Protein AF-A0A192B5H5-F1 (afdb_monomer_lite)

Radius of gyration: 18.41 Å; chains: 1; bounding box: 46×17×52 Å

Secondary structure (DSSP, 8-state):
--HHHHHHHHHHHHHH--TTHHHHHHHHHHHHHHHHIIIIIIIIT-PPPPGGGS---HHHHHHHHHSPPPTT-SHHHHHHHHHHHHHTHHHHHHHHHGGGG-EEE-TTSSEEETT-

Foldseek 3Di:
DVVQLLVQQVCCCPPVVANCRSVVVVVVVQVCQVPCCVVCVCVPVVDDDAPLSGFDQNVLSVVSSVDDDDPPDPPVSCVVSVPVSVVVRCVRSCVRCVQQQDWDDDPPDDIDGVVD

Sequence (116 aa):
LITCPAAAQLVGWEQVGIALGATFWDLKLKRESTRNPLFNIEKWASFIITPTTDRMIIPIRFDQAKRPSSPGSNIIPVIIHGRPGSLLFYPSNGTWLAPFHLAVKHPTGPLMSIAD

Structure (mmCIF, N/CA/C/O backbone):
data_AF-A0A192B5H5-F1
#
_entry.id   AF-A0A192B5H5-F1
#
loop_
_atom_site.group_PDB
_atom_site.id
_atom_site.type_symbol
_atom_site.label_atom_id
_atom_site.label_alt_id
_atom_site.label_comp_id
_atom_site.label_asym_id
_atom_site.label_entity_id
_atom_site.label_seq_id
_atom_site.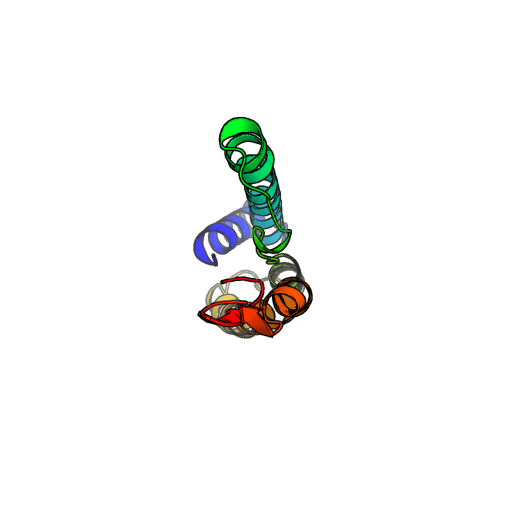pdbx_PDB_ins_code
_atom_site.Cartn_x
_atom_site.Cartn_y
_atom_site.Cartn_z
_atom_site.occupancy
_atom_site.B_iso_or_equiv
_atom_site.auth_seq_id
_atom_site.auth_comp_id
_atom_site.auth_asym_id
_atom_site.auth_atom_id
_atom_site.pdbx_PDB_model_num
ATOM 1 N N . LEU A 1 1 ? -4.327 -8.418 4.269 1.00 62.44 1 LEU A N 1
ATOM 2 C CA . LEU A 1 1 ? -4.491 -6.944 4.349 1.00 62.44 1 LEU A CA 1
ATOM 3 C C . LEU A 1 1 ? -5.732 -6.492 5.122 1.00 62.44 1 LEU A C 1
ATOM 5 O O . LEU A 1 1 ? -5.695 -5.378 5.606 1.00 62.44 1 LEU A O 1
ATOM 9 N N . ILE A 1 2 ? -6.816 -7.274 5.250 1.00 71.31 2 ILE A N 1
ATOM 10 C CA . ILE A 1 2 ? -8.020 -6.830 5.993 1.00 71.31 2 ILE A CA 1
ATOM 11 C C . ILE A 1 2 ? -8.044 -7.258 7.472 1.00 71.31 2 ILE A C 1
ATOM 13 O O . ILE A 1 2 ? -8.693 -6.613 8.283 1.00 71.31 2 ILE A O 1
ATOM 17 N N . THR A 1 3 ? -7.300 -8.304 7.835 1.00 77.50 3 THR A N 1
ATOM 18 C CA . THR A 1 3 ? -7.325 -8.936 9.164 1.00 77.50 3 THR A CA 1
ATOM 19 C C . THR A 1 3 ? -6.843 -8.017 10.288 1.00 77.50 3 THR A C 1
ATOM 21 O O . THR A 1 3 ? -7.598 -7.734 11.213 1.00 77.50 3 THR A O 1
ATOM 24 N N . CYS A 1 4 ? -5.612 -7.506 10.204 1.00 79.31 4 CYS A N 1
ATOM 25 C CA . CYS A 1 4 ? -5.057 -6.636 11.247 1.00 79.31 4 CYS A CA 1
ATOM 26 C C . CYS A 1 4 ? -5.766 -5.268 11.352 1.00 79.31 4 CYS A C 1
ATOM 28 O O . CYS A 1 4 ? -6.049 -4.857 12.475 1.00 79.31 4 CYS A O 1
ATOM 30 N N . PRO A 1 5 ? -6.137 -4.586 10.244 1.00 77.69 5 PRO A N 1
ATOM 31 C CA . PRO A 1 5 ? -6.953 -3.373 10.325 1.00 77.69 5 PRO A CA 1
ATOM 32 C C . PRO A 1 5 ? -8.326 -3.599 10.959 1.00 77.69 5 PRO A C 1
ATOM 34 O O . PRO A 1 5 ? -8.780 -2.749 11.715 1.00 77.69 5 PRO A O 1
ATOM 37 N N . ALA A 1 6 ? -8.981 -4.736 10.694 1.00 76.31 6 ALA A N 1
ATOM 38 C CA . ALA A 1 6 ? -10.267 -5.057 11.311 1.00 76.31 6 ALA A CA 1
ATOM 39 C C . ALA A 1 6 ? -10.140 -5.252 12.831 1.00 76.31 6 ALA A C 1
ATOM 41 O O . ALA A 1 6 ? -10.961 -4.732 13.582 1.00 76.31 6 ALA A O 1
ATOM 42 N N . ALA A 1 7 ? -9.082 -5.925 13.293 1.00 81.06 7 ALA A N 1
ATOM 43 C CA . ALA A 1 7 ? -8.802 -6.065 14.723 1.00 81.06 7 ALA A CA 1
ATOM 44 C C . ALA A 1 7 ? -8.487 -4.710 15.384 1.00 81.06 7 ALA A C 1
ATOM 46 O O . ALA A 1 7 ? -9.009 -4.403 16.453 1.00 81.06 7 ALA A O 1
ATOM 47 N N . ALA A 1 8 ? -7.686 -3.866 14.726 1.00 81.69 8 ALA A N 1
ATOM 48 C CA . ALA A 1 8 ? -7.386 -2.520 15.210 1.00 81.69 8 ALA A CA 1
ATOM 49 C C . ALA A 1 8 ? -8.637 -1.626 15.255 1.00 81.69 8 ALA A C 1
ATOM 51 O O . ALA A 1 8 ? -8.778 -0.814 16.166 1.00 81.69 8 ALA A O 1
ATOM 52 N N . GLN A 1 9 ? -9.557 -1.789 14.299 1.00 77.25 9 GLN A N 1
ATOM 53 C CA . GLN A 1 9 ? -10.842 -1.093 14.294 1.00 77.25 9 GLN A CA 1
ATOM 54 C C . GLN A 1 9 ? -11.736 -1.542 15.448 1.00 77.25 9 GLN A C 1
ATOM 56 O O . GLN A 1 9 ? -12.339 -0.690 16.090 1.00 77.25 9 GLN A O 1
ATOM 61 N N . LEU A 1 10 ? -11.795 -2.846 15.730 1.00 78.31 10 LEU A N 1
ATOM 62 C CA . LEU A 1 10 ? -12.566 -3.386 16.850 1.00 78.31 10 LEU A CA 1
ATOM 63 C C . LEU A 1 10 ? -12.074 -2.800 18.180 1.00 78.31 10 LEU A C 1
ATOM 65 O O . LEU A 1 10 ? -12.859 -2.241 18.935 1.00 78.31 10 LEU A O 1
ATOM 69 N N . VAL A 1 11 ? -10.759 -2.833 18.412 1.00 82.12 11 VAL A N 1
ATOM 70 C CA . VAL A 1 11 ? -10.136 -2.264 19.617 1.00 82.12 11 VAL A CA 1
ATOM 71 C C . VAL A 1 11 ? -10.348 -0.750 19.698 1.00 82.12 11 VAL A C 1
ATOM 73 O O . VAL A 1 11 ? -10.755 -0.237 20.738 1.00 82.12 11 VAL A O 1
ATOM 76 N N . GLY A 1 12 ? -10.108 -0.023 18.603 1.00 80.38 12 GLY A N 1
ATOM 77 C CA . GLY A 1 12 ? -10.281 1.431 18.562 1.00 80.38 12 GLY A CA 1
ATOM 78 C C . GLY A 1 12 ? -11.723 1.866 18.823 1.00 80.38 12 GLY A C 1
ATOM 79 O O . GLY A 1 12 ? -11.948 2.875 19.490 1.00 80.38 12 GLY A O 1
ATOM 80 N N . TRP A 1 13 ? -12.693 1.084 18.353 1.00 78.94 13 TRP A N 1
ATOM 81 C CA . TRP A 1 13 ? -14.111 1.353 18.545 1.00 78.94 13 TRP A CA 1
ATOM 82 C C . TRP A 1 13 ? -14.593 0.981 19.950 1.00 78.94 13 TRP A C 1
ATOM 84 O O . TRP A 1 13 ? -15.180 1.821 20.624 1.00 78.94 13 TRP A O 1
ATOM 94 N N . GLU A 1 14 ? -14.319 -0.239 20.415 1.00 77.38 14 GLU A N 1
ATOM 95 C CA . GLU A 1 14 ? -14.859 -0.750 21.682 1.00 77.38 14 GLU A CA 1
ATOM 96 C C . GLU A 1 14 ? -14.153 -0.178 22.915 1.00 77.38 14 GLU A C 1
ATOM 98 O O . GLU A 1 14 ? -14.796 0.024 23.942 1.00 77.38 14 GLU A O 1
ATOM 103 N N . GLN A 1 15 ? -12.848 0.102 22.834 1.00 81.38 15 GLN A N 1
ATOM 104 C CA . GLN A 1 15 ? -12.072 0.561 23.994 1.00 81.38 15 GLN A CA 1
ATOM 105 C C . GLN A 1 15 ? -11.888 2.079 24.039 1.00 81.38 15 GLN A C 1
ATOM 107 O O . GLN A 1 15 ? -11.762 2.645 25.121 1.00 81.38 15 GLN A O 1
ATOM 112 N N . VAL A 1 16 ? -11.840 2.741 22.877 1.00 80.50 16 VAL A N 1
ATOM 113 C CA . VAL A 1 16 ? -11.478 4.169 22.773 1.00 80.50 16 VAL A CA 1
ATOM 114 C C . VAL A 1 16 ? -12.592 5.007 22.127 1.00 80.50 16 VAL A C 1
ATOM 116 O O . VAL A 1 16 ? -12.549 6.232 22.186 1.00 80.50 16 VAL A O 1
ATOM 119 N N . GLY A 1 17 ? -13.617 4.382 21.535 1.00 77.31 17 GLY A N 1
ATOM 120 C CA . GLY A 1 17 ? -14.724 5.089 20.880 1.00 77.31 17 GLY A CA 1
ATOM 121 C C . GLY A 1 17 ? -14.339 5.799 19.575 1.00 77.31 17 GLY A C 1
ATOM 122 O O . GLY A 1 17 ? -15.043 6.708 19.141 1.00 77.31 17 GLY A O 1
ATOM 123 N N . ILE A 1 18 ? -13.223 5.420 18.939 1.00 79.12 18 ILE A N 1
ATOM 124 C CA . ILE A 1 18 ? -12.682 6.088 17.745 1.00 79.12 18 ILE A CA 1
ATOM 125 C C . ILE A 1 18 ? -12.760 5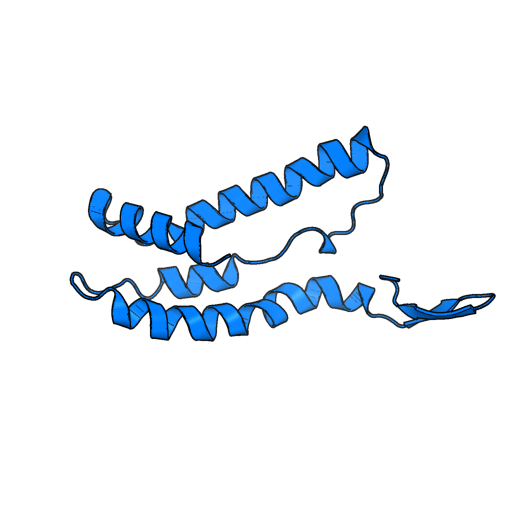.161 16.525 1.00 79.12 18 ILE A C 1
ATOM 127 O O . ILE A 1 18 ? -12.148 4.096 16.481 1.00 79.12 18 ILE A O 1
ATOM 131 N N . ALA A 1 19 ? -13.423 5.620 15.459 1.00 73.81 19 ALA A N 1
ATOM 132 C CA . ALA A 1 19 ? -13.596 4.874 14.204 1.00 73.81 19 ALA A CA 1
ATOM 133 C C . ALA A 1 19 ? -12.376 4.902 13.248 1.00 73.81 19 ALA A C 1
ATOM 135 O O . ALA A 1 19 ? -12.534 4.685 12.047 1.00 73.81 19 ALA A O 1
ATOM 136 N N . LEU A 1 20 ? -11.165 5.167 13.751 1.00 78.94 20 LEU A N 1
ATOM 137 C CA . LEU A 1 20 ? -9.934 5.341 12.956 1.00 78.94 20 LEU A CA 1
ATOM 138 C C . LEU A 1 20 ? -8.897 4.224 13.161 1.00 78.94 20 LEU A C 1
ATOM 140 O O . LEU A 1 20 ? -7.789 4.320 12.630 1.00 78.94 20 LEU A O 1
ATOM 144 N N . GLY A 1 21 ? -9.224 3.167 13.910 1.00 80.06 21 GLY A N 1
ATOM 145 C CA . GLY A 1 21 ? -8.289 2.081 14.229 1.00 80.06 21 GLY A CA 1
ATOM 146 C C . GLY A 1 21 ? -7.680 1.413 12.989 1.00 80.06 21 GLY A C 1
ATOM 147 O O . GLY A 1 21 ? -6.465 1.218 12.920 1.00 80.06 21 GLY A O 1
ATOM 148 N N . ALA A 1 22 ? -8.491 1.157 11.960 1.00 77.75 22 ALA A N 1
ATOM 149 C CA . ALA A 1 22 ? -8.020 0.619 10.683 1.00 77.75 22 ALA A CA 1
ATOM 150 C C . ALA A 1 22 ? -7.074 1.585 9.943 1.00 77.75 22 ALA A C 1
ATOM 152 O O . ALA A 1 22 ? -6.077 1.156 9.360 1.00 77.75 22 ALA A O 1
ATOM 153 N N . THR A 1 23 ? -7.355 2.891 9.991 1.00 80.19 23 THR A N 1
ATOM 154 C CA . THR A 1 23 ? -6.534 3.932 9.353 1.00 80.19 23 THR A CA 1
ATOM 155 C C . THR A 1 23 ? -5.170 4.055 10.029 1.00 80.19 23 THR A C 1
ATOM 157 O O . THR A 1 23 ? -4.151 4.131 9.345 1.00 80.19 23 THR A O 1
ATOM 160 N N . PHE A 1 24 ? -5.120 4.014 11.364 1.00 83.38 24 PHE A N 1
ATOM 161 C CA . PHE A 1 24 ? -3.857 4.038 12.106 1.00 83.38 24 PHE A CA 1
ATOM 162 C C . PHE A 1 24 ? -2.978 2.826 11.800 1.00 83.38 24 PHE A C 1
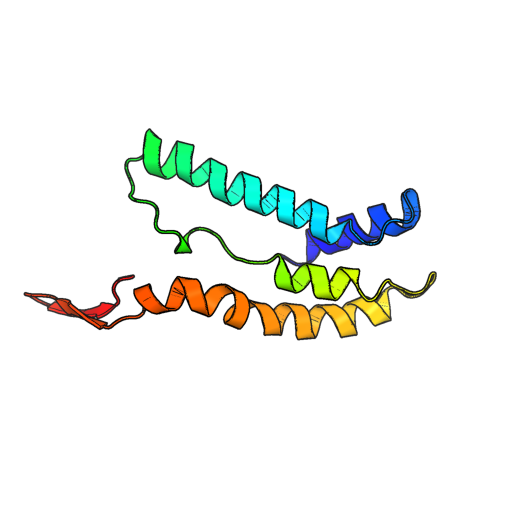ATOM 164 O O . PHE A 1 24 ? -1.765 2.978 11.622 1.00 83.38 24 PHE A O 1
ATOM 171 N N . TRP A 1 25 ? -3.575 1.634 11.698 1.00 86.06 25 TRP A N 1
ATOM 172 C CA . TRP A 1 25 ? -2.830 0.429 11.342 1.00 86.06 25 TRP A CA 1
ATOM 173 C C . TRP A 1 25 ? -2.180 0.546 9.961 1.00 86.06 25 TRP A C 1
ATOM 175 O O . TRP A 1 25 ? -0.991 0.264 9.807 1.00 86.06 25 TRP A O 1
ATOM 185 N N . ASP A 1 26 ? -2.927 1.016 8.965 1.00 81.50 26 ASP A N 1
ATOM 186 C CA . ASP A 1 26 ? -2.411 1.123 7.601 1.00 81.50 26 ASP A CA 1
ATOM 187 C C . ASP A 1 26 ? -1.412 2.272 7.425 1.00 81.50 26 ASP A C 1
ATOM 189 O O . ASP A 1 26 ? -0.475 2.134 6.643 1.00 81.50 26 ASP A O 1
ATOM 193 N N . LEU A 1 27 ? -1.525 3.366 8.186 1.00 85.38 27 LEU A N 1
ATOM 194 C CA . LEU A 1 27 ? -0.484 4.402 8.235 1.00 85.38 27 LEU A CA 1
ATOM 195 C C . LEU A 1 27 ? 0.825 3.858 8.815 1.00 85.38 27 LEU A C 1
ATOM 197 O O . LEU A 1 27 ? 1.903 4.131 8.282 1.00 85.38 27 LEU A O 1
ATOM 201 N N . LYS A 1 28 ? 0.740 3.051 9.880 1.00 87.25 28 LYS A N 1
ATOM 202 C CA . LYS A 1 28 ? 1.906 2.360 10.441 1.00 87.25 28 LYS A CA 1
ATOM 203 C C . LYS A 1 28 ? 2.514 1.404 9.415 1.00 87.25 28 LYS A C 1
ATOM 205 O O . LYS A 1 28 ? 3.727 1.419 9.222 1.00 87.25 28 LYS A O 1
ATOM 210 N N . LEU A 1 29 ? 1.681 0.620 8.730 1.00 85.69 29 LEU A N 1
ATOM 211 C CA . LEU A 1 29 ? 2.133 -0.298 7.688 1.00 85.69 29 LEU A CA 1
ATOM 212 C C . LEU A 1 29 ? 2.805 0.450 6.531 1.00 85.69 29 LEU A C 1
ATOM 214 O O . LEU A 1 29 ? 3.892 0.058 6.124 1.00 85.69 29 LEU A O 1
ATOM 218 N N . LYS A 1 30 ? 2.206 1.545 6.048 1.00 83.94 30 LYS A N 1
ATOM 219 C CA . LYS A 1 30 ? 2.766 2.392 4.986 1.00 83.94 30 LYS A CA 1
ATOM 220 C C . LYS A 1 30 ? 4.143 2.913 5.377 1.00 83.94 30 LYS A C 1
ATOM 222 O O . LYS A 1 30 ? 5.094 2.759 4.625 1.00 83.94 30 LYS A O 1
ATOM 227 N N . ARG A 1 31 ? 4.275 3.455 6.591 1.00 85.12 31 ARG A N 1
ATOM 228 C CA . ARG A 1 31 ? 5.547 3.976 7.106 1.00 85.12 31 ARG A CA 1
ATOM 229 C C . ARG A 1 31 ? 6.659 2.928 7.071 1.00 85.12 31 ARG A C 1
ATOM 231 O O . ARG A 1 31 ? 7.762 3.236 6.629 1.00 85.12 31 ARG A O 1
ATOM 238 N N . GLU A 1 32 ? 6.384 1.709 7.529 1.00 85.00 32 GLU A N 1
ATOM 239 C CA . GLU A 1 32 ? 7.384 0.634 7.511 1.00 85.00 32 GLU A CA 1
ATOM 240 C C . GLU A 1 32 ? 7.615 0.079 6.098 1.00 85.00 32 GLU A C 1
ATOM 242 O O . GLU A 1 32 ? 8.751 -0.227 5.740 1.00 85.00 32 GLU A O 1
ATOM 247 N N . SER A 1 33 ? 6.570 0.029 5.267 1.00 80.94 33 SER A N 1
ATOM 248 C CA . SER A 1 33 ? 6.658 -0.369 3.860 1.00 80.94 33 SER A CA 1
ATOM 249 C C . SER A 1 33 ? 7.469 0.613 3.018 1.00 80.94 33 SER A C 1
ATOM 251 O O . SER A 1 33 ? 8.044 0.197 2.023 1.00 80.94 33 SER A O 1
ATOM 253 N N . THR A 1 34 ? 7.548 1.889 3.398 1.00 79.75 34 THR A N 1
ATOM 254 C CA . THR A 1 34 ? 8.454 2.849 2.761 1.00 79.75 34 THR A CA 1
ATOM 255 C C . THR A 1 34 ? 9.852 2.772 3.382 1.00 79.75 34 THR A C 1
ATOM 257 O O . THR A 1 34 ? 10.852 2.761 2.672 1.00 79.75 34 THR A O 1
ATOM 260 N N . ARG A 1 35 ? 9.957 2.681 4.716 1.00 83.75 35 ARG A N 1
ATOM 261 C CA . ARG A 1 35 ? 11.250 2.690 5.415 1.00 83.75 35 ARG A CA 1
ATOM 262 C C . ARG A 1 35 ? 12.111 1.471 5.085 1.00 83.75 35 ARG A C 1
ATOM 264 O O . ARG A 1 35 ? 13.288 1.636 4.781 1.00 83.75 35 ARG A O 1
ATOM 271 N N . ASN A 1 36 ? 11.562 0.262 5.197 1.00 84.44 36 ASN A N 1
ATOM 272 C CA . ASN A 1 36 ? 12.355 -0.959 5.067 1.00 84.44 36 ASN A CA 1
ATOM 273 C C . ASN A 1 36 ? 13.005 -1.078 3.677 1.00 84.44 36 ASN A C 1
ATOM 275 O O . ASN A 1 36 ? 14.215 -1.287 3.628 1.00 84.44 36 ASN A O 1
ATOM 279 N N . PRO A 1 37 ? 12.286 -0.855 2.561 1.00 80.50 37 PRO A N 1
ATOM 280 C CA . PRO A 1 37 ? 12.915 -0.784 1.253 1.00 80.50 37 PRO A CA 1
ATOM 281 C C . PRO A 1 37 ? 13.992 0.302 1.183 1.00 80.50 37 PRO A C 1
ATOM 283 O O . PRO A 1 37 ? 15.128 -0.019 0.856 1.00 80.50 37 PRO A O 1
ATOM 286 N N . LEU A 1 38 ? 13.703 1.547 1.580 1.00 82.19 38 LEU A N 1
ATOM 287 C CA . LEU A 1 38 ? 14.681 2.643 1.488 1.00 82.19 38 LEU A CA 1
ATOM 288 C C . LEU A 1 38 ? 16.008 2.339 2.200 1.00 82.19 38 LEU A C 1
ATOM 290 O O . LEU A 1 38 ? 17.075 2.697 1.709 1.00 82.19 38 LEU A O 1
ATOM 294 N N . PHE A 1 39 ? 15.968 1.706 3.373 1.00 82.50 39 PHE A N 1
ATOM 295 C CA . PHE A 1 39 ? 17.188 1.413 4.130 1.00 82.50 39 PHE A CA 1
ATOM 296 C C . PHE A 1 39 ? 17.830 0.076 3.759 1.00 82.50 39 PHE A C 1
ATOM 298 O O . PHE A 1 39 ? 19.046 0.020 3.603 1.00 82.50 39 PHE A O 1
ATOM 305 N N . ASN A 1 40 ? 17.049 -0.989 3.591 1.00 82.81 40 ASN A N 1
ATOM 306 C CA . ASN A 1 40 ? 17.604 -2.321 3.359 1.00 82.81 40 ASN A CA 1
ATOM 307 C C . ASN A 1 40 ? 17.727 -2.655 1.867 1.00 82.81 40 ASN A C 1
ATOM 309 O O . ASN A 1 40 ? 18.722 -3.229 1.446 1.00 82.81 40 ASN A O 1
ATOM 313 N N . ILE A 1 41 ? 16.752 -2.288 1.043 1.00 81.69 41 ILE A N 1
ATOM 314 C CA . ILE A 1 41 ? 16.739 -2.663 -0.378 1.00 81.69 41 ILE A CA 1
ATOM 315 C C . ILE A 1 41 ? 17.599 -1.693 -1.198 1.00 81.69 41 ILE A C 1
ATOM 317 O O . ILE A 1 41 ? 18.456 -2.140 -1.955 1.00 81.69 41 ILE A O 1
ATOM 321 N N . GLU A 1 42 ? 17.443 -0.383 -0.994 1.00 83.56 42 GLU A N 1
ATOM 322 C CA . GLU A 1 42 ? 18.212 0.625 -1.741 1.00 83.56 42 GLU A CA 1
ATOM 323 C C . GLU A 1 42 ? 19.581 0.886 -1.132 1.00 83.56 42 GLU A C 1
ATOM 325 O O . GLU A 1 42 ? 20.599 0.699 -1.791 1.00 83.56 42 GLU A O 1
ATOM 330 N N . LYS A 1 43 ? 19.641 1.283 0.143 1.00 82.19 43 LYS A N 1
ATOM 331 C CA . LYS A 1 43 ? 20.922 1.682 0.743 1.00 82.19 43 LYS A CA 1
ATOM 332 C C . LYS A 1 43 ? 21.847 0.509 1.048 1.00 82.19 43 LYS A C 1
ATOM 334 O O . LYS A 1 43 ? 23.054 0.659 0.897 1.00 82.19 43 LYS A O 1
ATOM 339 N N . TRP A 1 44 ? 21.310 -0.627 1.493 1.00 85.19 44 TRP A N 1
ATOM 340 C CA . TRP A 1 44 ? 22.132 -1.792 1.834 1.00 85.19 44 TRP A CA 1
ATOM 341 C C . TRP A 1 44 ? 22.334 -2.743 0.650 1.00 85.19 44 TRP A C 1
ATOM 343 O O . TRP A 1 44 ? 23.473 -3.077 0.343 1.00 85.19 44 TRP A O 1
ATOM 353 N N . ALA A 1 45 ? 21.264 -3.143 -0.042 1.00 86.25 45 ALA A N 1
ATOM 354 C CA . ALA A 1 45 ? 21.344 -4.091 -1.156 1.00 86.25 45 ALA A CA 1
ATOM 355 C C . ALA A 1 45 ? 21.491 -3.436 -2.549 1.00 86.25 45 ALA A C 1
ATOM 357 O O . ALA A 1 45 ? 21.544 -4.150 -3.547 1.00 86.25 45 ALA A O 1
ATOM 358 N N . SER A 1 46 ? 21.586 -2.100 -2.626 1.00 85.38 46 SER A N 1
ATOM 359 C CA . SER A 1 46 ? 21.854 -1.331 -3.859 1.00 85.38 46 SER A CA 1
ATOM 360 C C . SER A 1 46 ? 20.840 -1.522 -4.997 1.00 85.38 46 SER A C 1
ATOM 362 O O . SER A 1 46 ? 21.145 -1.235 -6.154 1.00 85.38 46 SER A O 1
ATOM 364 N N . PHE A 1 47 ? 19.618 -1.961 -4.690 1.00 83.62 47 PHE A N 1
ATOM 3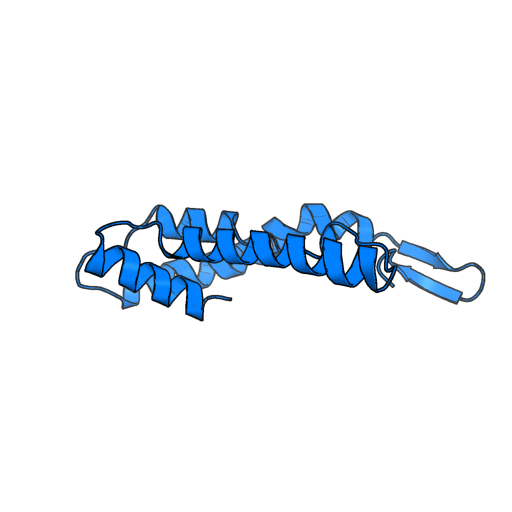65 C CA . PHE A 1 47 ? 18.533 -2.023 -5.667 1.00 83.62 47 PHE A CA 1
ATOM 366 C C . PHE A 1 47 ? 17.864 -0.656 -5.831 1.00 83.62 47 PHE A C 1
ATOM 368 O O . PHE A 1 47 ? 17.561 0.023 -4.852 1.00 83.62 47 PHE A O 1
ATOM 375 N N . ILE A 1 48 ? 17.560 -0.267 -7.069 1.00 78.25 48 ILE A N 1
ATOM 376 C CA . ILE A 1 48 ? 16.801 0.959 -7.336 1.00 78.25 48 ILE A CA 1
ATOM 377 C C . ILE A 1 48 ? 15.343 0.730 -6.938 1.00 78.25 48 ILE A C 1
ATOM 379 O O . ILE A 1 48 ? 14.681 -0.169 -7.456 1.00 78.25 48 ILE A O 1
ATOM 383 N N . ILE A 1 49 ? 14.830 1.563 -6.033 1.00 73.69 49 ILE A N 1
ATOM 384 C CA . ILE A 1 49 ? 13.431 1.501 -5.613 1.00 73.69 49 ILE A CA 1
ATOM 385 C C . ILE A 1 49 ? 12.595 2.387 -6.519 1.00 73.69 49 ILE A C 1
ATOM 387 O O . ILE A 1 49 ? 12.738 3.607 -6.544 1.00 73.69 49 ILE A O 1
ATOM 391 N N . THR A 1 50 ? 11.649 1.772 -7.218 1.00 68.50 50 THR A N 1
ATOM 392 C CA . THR A 1 50 ? 10.567 2.485 -7.892 1.00 68.50 50 THR A CA 1
ATOM 393 C C . THR A 1 50 ? 9.389 2.700 -6.930 1.00 68.50 50 THR A C 1
ATOM 395 O O . THR A 1 50 ? 9.144 1.873 -6.041 1.00 68.50 50 THR A O 1
ATOM 398 N N . PRO A 1 51 ? 8.598 3.780 -7.098 1.00 57.50 51 PRO A N 1
ATOM 399 C CA . PRO A 1 51 ? 7.446 4.087 -6.238 1.00 57.50 51 PRO A CA 1
ATOM 400 C C . PRO A 1 51 ? 6.355 3.000 -6.236 1.00 57.50 51 PRO A C 1
ATOM 402 O O . PRO A 1 51 ? 5.495 2.986 -5.359 1.00 57.50 51 PRO A O 1
ATOM 405 N N . THR A 1 52 ? 6.414 2.047 -7.168 1.00 53.88 52 THR A N 1
ATOM 406 C CA . THR A 1 52 ? 5.562 0.850 -7.237 1.00 53.88 52 THR A CA 1
ATOM 407 C C . THR A 1 52 ? 5.776 -0.150 -6.106 1.00 53.88 52 THR A C 1
ATOM 409 O O . THR A 1 52 ? 4.946 -1.039 -5.917 1.00 53.88 52 THR A O 1
ATOM 412 N N . THR A 1 53 ? 6.849 0.001 -5.329 1.00 57.31 53 THR A N 1
ATOM 413 C CA . THR A 1 53 ? 7.170 -0.894 -4.208 1.00 57.31 53 THR A CA 1
ATOM 414 C C . THR A 1 53 ? 6.131 -0.804 -3.083 1.00 57.31 53 THR A C 1
ATOM 416 O O . THR A 1 53 ? 5.997 -1.724 -2.277 1.00 57.31 53 THR A O 1
ATOM 419 N N . ASP A 1 54 ? 5.353 0.282 -3.030 1.00 62.72 54 ASP A N 1
ATOM 420 C CA . ASP A 1 54 ? 4.493 0.581 -1.896 1.00 62.72 54 ASP A CA 1
ATOM 421 C C . ASP A 1 54 ? 3.004 0.665 -2.285 1.00 62.72 54 ASP A C 1
ATOM 423 O O . ASP A 1 54 ? 2.566 1.552 -3.019 1.00 62.72 54 ASP A O 1
ATOM 427 N N . ARG A 1 55 ? 2.191 -0.251 -1.746 1.00 71.56 55 ARG A N 1
ATOM 428 C CA . ARG A 1 55 ? 0.755 -0.360 -2.051 1.00 71.56 55 ARG A CA 1
ATOM 429 C C . ARG A 1 55 ? -0.026 0.779 -1.389 1.00 71.56 55 ARG A C 1
ATOM 431 O O . ARG A 1 55 ? 0.077 1.024 -0.188 1.00 71.56 55 ARG A O 1
ATOM 438 N N . MET A 1 56 ? -0.868 1.467 -2.150 1.00 70.19 56 MET A N 1
ATOM 439 C CA . MET A 1 56 ? -1.787 2.485 -1.653 1.00 70.19 56 MET A CA 1
ATOM 440 C C . MET A 1 56 ? -3.070 1.825 -1.131 1.00 70.19 56 MET A C 1
ATOM 442 O O . MET A 1 56 ? -3.898 1.333 -1.895 1.00 70.19 56 MET A O 1
ATOM 446 N N . ILE A 1 57 ? -3.210 1.793 0.198 1.00 74.69 57 ILE A N 1
ATOM 447 C CA . ILE A 1 57 ? -4.348 1.177 0.913 1.00 74.69 57 ILE A CA 1
ATOM 448 C C . ILE A 1 57 ? -5.176 2.251 1.658 1.00 74.69 57 ILE A C 1
ATOM 450 O O . ILE A 1 57 ? -6.300 2.020 2.086 1.00 74.69 57 ILE A O 1
ATOM 454 N N . ILE A 1 58 ? -4.668 3.483 1.743 1.00 68.19 58 ILE A N 1
ATOM 455 C CA . ILE A 1 58 ? -5.277 4.598 2.486 1.00 68.19 58 ILE A CA 1
ATOM 456 C C . ILE A 1 58 ? -6.694 4.977 1.987 1.00 68.19 58 ILE A C 1
ATOM 458 O O . ILE A 1 58 ? -7.579 5.130 2.833 1.00 68.19 58 ILE A O 1
ATOM 462 N N . PRO A 1 59 ? -6.986 5.067 0.668 1.00 60.00 59 PRO A N 1
ATOM 463 C CA . PRO A 1 59 ? -8.330 5.416 0.182 1.00 60.00 59 PRO A CA 1
ATOM 464 C C . PRO A 1 59 ? -9.395 4.396 0.597 1.00 60.00 59 PRO A C 1
ATOM 466 O O . PRO A 1 59 ? -10.527 4.755 0.915 1.00 60.00 59 PRO A O 1
ATOM 469 N N . ILE A 1 60 ? -8.998 3.123 0.665 1.00 62.72 60 ILE A N 1
ATOM 470 C CA . ILE A 1 60 ? -9.846 2.007 1.084 1.00 62.72 60 ILE A CA 1
ATOM 471 C C . ILE A 1 60 ? -10.275 2.185 2.543 1.00 62.72 60 ILE A C 1
ATOM 473 O O . ILE A 1 60 ? -11.420 1.914 2.881 1.00 62.72 60 ILE A O 1
ATOM 477 N N . ARG A 1 61 ? -9.377 2.654 3.417 1.00 66.19 61 ARG A N 1
ATOM 478 C CA . ARG A 1 61 ? -9.652 2.799 4.857 1.00 66.19 61 ARG A CA 1
ATOM 479 C C . ARG A 1 61 ? -10.431 4.050 5.214 1.00 66.19 61 ARG A C 1
ATOM 481 O O . ARG A 1 61 ? -11.204 4.013 6.164 1.00 66.19 61 ARG A O 1
ATOM 488 N N . PHE A 1 62 ? -10.302 5.123 4.437 1.00 64.00 62 PHE A N 1
ATOM 489 C CA . PHE A 1 62 ? -11.156 6.296 4.619 1.00 64.00 62 PHE A CA 1
ATOM 490 C C . PHE A 1 62 ? -12.633 5.987 4.359 1.00 64.00 62 PHE A C 1
ATOM 492 O O . PHE A 1 62 ? -13.485 6.491 5.086 1.00 64.00 62 PHE A O 1
ATOM 499 N N . ASP A 1 63 ? -12.946 5.142 3.374 1.00 62.84 63 ASP A N 1
ATOM 500 C CA . ASP A 1 63 ? -14.325 4.685 3.159 1.00 62.84 63 ASP A CA 1
ATOM 501 C C . ASP A 1 63 ? -14.842 3.851 4.347 1.00 62.84 63 ASP A C 1
ATOM 503 O O . ASP A 1 63 ? -15.983 4.017 4.775 1.00 62.84 63 ASP A O 1
ATOM 507 N N . GLN A 1 64 ? -13.969 3.035 4.951 1.00 64.88 64 GLN A N 1
ATOM 508 C CA . GLN A 1 64 ? -14.282 2.240 6.146 1.00 64.88 64 GLN A CA 1
ATOM 509 C C . GLN A 1 64 ? -14.459 3.086 7.417 1.00 64.88 64 GLN A C 1
ATOM 511 O O . GLN A 1 64 ? -15.260 2.738 8.279 1.00 64.88 64 GLN A O 1
ATOM 516 N N . ALA A 1 65 ? -13.751 4.213 7.532 1.00 59.19 65 ALA A N 1
ATOM 517 C CA . ALA A 1 65 ? -13.864 5.129 8.668 1.00 59.19 65 ALA A CA 1
ATOM 518 C C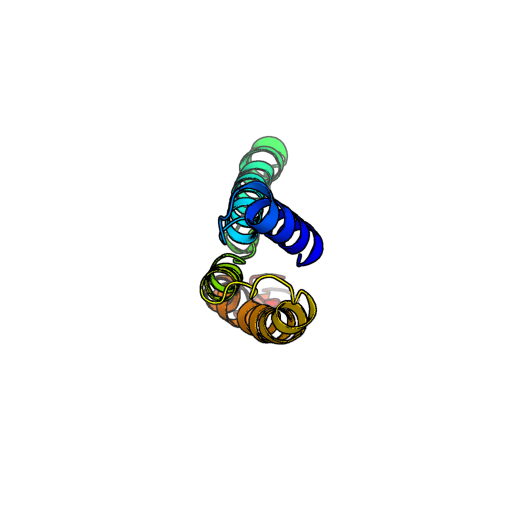 . ALA A 1 65 ? -15.126 6.015 8.621 1.00 59.19 65 ALA A C 1
ATOM 520 O O . ALA A 1 65 ? -15.622 6.432 9.665 1.00 59.19 65 ALA A O 1
ATOM 521 N N . LYS A 1 66 ? -15.663 6.310 7.426 1.00 60.53 66 LYS A N 1
ATOM 522 C CA . LYS A 1 66 ? -16.842 7.184 7.246 1.00 60.53 66 LYS A CA 1
ATOM 523 C C . LYS A 1 66 ? -18.171 6.538 7.646 1.00 60.53 66 LYS A C 1
ATOM 525 O O . LYS A 1 66 ? -19.151 7.251 7.840 1.00 60.53 66 LYS A O 1
ATOM 530 N N . ARG A 1 67 ? -18.231 5.208 7.740 1.00 59.97 67 ARG A N 1
ATOM 531 C CA . ARG A 1 67 ? -19.447 4.452 8.073 1.00 59.97 67 ARG A CA 1
ATOM 532 C C . ARG A 1 67 ? -19.183 3.550 9.281 1.00 59.97 67 ARG A C 1
ATOM 534 O O . ARG A 1 67 ? -18.976 2.349 9.106 1.00 59.97 67 ARG A O 1
ATOM 541 N N . PRO A 1 68 ? -19.133 4.118 10.500 1.00 56.50 68 PRO A N 1
ATOM 542 C CA . PRO A 1 68 ? -18.867 3.337 11.698 1.00 56.50 68 PRO A CA 1
ATOM 543 C C . PRO A 1 68 ? -19.928 2.250 11.895 1.00 56.50 68 PRO A C 1
ATOM 545 O O . PRO A 1 68 ? -21.107 2.437 11.588 1.00 56.50 68 PRO A O 1
ATOM 548 N N . SER A 1 69 ? -19.488 1.105 12.414 1.00 56.88 69 SER A N 1
ATOM 549 C CA . SER A 1 69 ? -20.356 0.041 12.913 1.00 56.88 69 SER A CA 1
ATOM 550 C C . SER A 1 69 ? -21.341 0.618 13.926 1.00 56.88 69 SER A C 1
ATOM 552 O O . SER A 1 69 ? -20.927 1.243 14.902 1.00 56.88 69 SER A O 1
ATOM 554 N N . SER A 1 70 ? -22.638 0.391 13.730 1.00 55.56 70 SER A N 1
ATOM 555 C CA . SER A 1 70 ? -23.603 0.603 14.806 1.00 55.56 70 SER A CA 1
ATOM 556 C C . SER A 1 70 ? -23.210 -0.281 16.001 1.00 55.56 70 SER A C 1
ATOM 558 O O . SER A 1 70 ? -22.835 -1.444 15.793 1.00 55.56 70 SER A O 1
ATOM 560 N N . PRO A 1 71 ? -23.247 0.238 17.245 1.00 48.94 71 PRO A N 1
ATOM 561 C CA . PRO A 1 71 ? -22.910 -0.559 18.418 1.00 48.94 71 PRO A CA 1
ATOM 562 C C . PRO A 1 71 ? -23.837 -1.781 18.475 1.00 48.94 71 PRO A C 1
ATOM 564 O O . PRO A 1 71 ? -25.056 -1.639 18.517 1.00 48.94 71 PRO A O 1
ATOM 567 N N . GLY A 1 72 ? -23.248 -2.980 18.394 1.00 54.47 72 GLY A N 1
ATOM 568 C CA . GLY A 1 72 ? -23.965 -4.260 18.416 1.00 54.47 72 GLY A CA 1
ATOM 569 C C . GLY A 1 72 ? -24.002 -5.053 17.101 1.00 54.47 72 GLY A C 1
ATOM 570 O O . GLY A 1 72 ? -24.460 -6.192 17.127 1.00 54.47 72 GLY A O 1
ATOM 571 N N . SER A 1 73 ? -23.509 -4.533 15.963 1.00 56.00 73 SER A N 1
ATOM 572 C CA . SER A 1 73 ? -23.474 -5.308 14.705 1.00 56.00 73 SER A CA 1
ATOM 573 C C . SER A 1 73 ? -22.100 -5.329 14.014 1.00 56.00 73 SER A C 1
ATOM 575 O O . SER A 1 73 ? -21.697 -4.409 13.307 1.00 56.00 73 SER A O 1
ATOM 577 N N . ASN A 1 74 ? -21.388 -6.452 14.158 1.00 59.47 74 ASN A N 1
ATOM 578 C CA . ASN A 1 74 ? -20.103 -6.692 13.481 1.00 59.47 74 ASN A CA 1
ATOM 579 C C . ASN A 1 74 ? -20.263 -7.280 12.063 1.00 59.47 74 ASN A C 1
ATOM 581 O O . ASN A 1 74 ? -19.304 -7.331 11.297 1.00 59.47 74 ASN A O 1
ATOM 585 N N . ILE A 1 75 ? -21.476 -7.694 11.677 1.00 59.50 75 ILE A N 1
ATOM 586 C CA . ILE A 1 75 ? -21.754 -8.379 10.399 1.00 59.50 75 ILE A CA 1
ATOM 587 C C . ILE A 1 75 ? -21.945 -7.379 9.245 1.00 59.50 75 ILE A C 1
ATOM 589 O O . ILE A 1 75 ? -21.407 -7.566 8.153 1.00 59.50 75 ILE A O 1
ATOM 593 N N . ILE A 1 76 ? -22.672 -6.285 9.492 1.00 56.50 76 ILE A N 1
ATOM 594 C CA . ILE A 1 76 ? -22.968 -5.237 8.500 1.00 56.50 76 ILE A CA 1
ATOM 595 C C . ILE A 1 76 ? -21.680 -4.572 7.961 1.00 56.50 76 ILE A C 1
ATOM 597 O O . ILE A 1 76 ? -21.545 -4.440 6.740 1.00 56.50 76 ILE A O 1
ATOM 601 N N . PRO A 1 77 ? -20.679 -4.237 8.802 1.00 58.19 77 PRO A N 1
ATOM 602 C CA . PRO A 1 77 ? -19.412 -3.691 8.335 1.00 58.19 77 PRO A CA 1
ATOM 603 C C . PRO A 1 77 ? -18.626 -4.667 7.461 1.00 58.19 77 PRO A C 1
ATOM 605 O O . PRO A 1 77 ? -18.009 -4.234 6.502 1.00 58.19 77 PRO A O 1
ATOM 608 N N . VAL A 1 78 ? -18.639 -5.972 7.736 1.00 60.72 78 VAL A N 1
ATOM 609 C CA . VAL A 1 78 ? -17.870 -6.945 6.938 1.00 60.72 78 VAL A CA 1
ATOM 610 C C . VAL A 1 78 ? -18.378 -7.005 5.495 1.00 60.72 78 VAL A C 1
ATOM 612 O O . VAL A 1 78 ? -17.581 -7.010 4.556 1.00 60.72 78 VAL A O 1
ATOM 615 N N . ILE A 1 79 ? -19.697 -6.983 5.304 1.00 60.28 79 ILE A N 1
ATOM 616 C CA . ILE A 1 79 ? -20.323 -7.057 3.976 1.00 60.28 79 ILE A CA 1
ATOM 617 C C . ILE A 1 79 ? -20.139 -5.739 3.214 1.00 60.28 79 ILE A C 1
ATOM 619 O O . ILE A 1 79 ? -19.763 -5.749 2.038 1.00 60.28 79 ILE A O 1
ATOM 623 N N . ILE A 1 80 ? -20.361 -4.608 3.892 1.00 58.69 80 ILE A N 1
ATOM 624 C CA . ILE A 1 80 ? -20.299 -3.275 3.283 1.00 58.69 80 ILE A CA 1
ATOM 625 C C . ILE A 1 80 ? -18.861 -2.797 3.097 1.00 58.69 80 ILE A C 1
ATOM 627 O O . ILE A 1 80 ? -18.618 -2.053 2.167 1.00 58.69 80 ILE A O 1
ATOM 631 N N . HIS A 1 81 ? -17.891 -3.227 3.904 1.00 59.19 81 HIS A N 1
ATOM 632 C CA . HIS A 1 81 ? -16.507 -2.747 3.818 1.00 59.19 81 HIS A CA 1
ATOM 633 C C . HIS A 1 81 ? -15.535 -3.746 3.188 1.00 59.19 81 HIS A C 1
ATOM 635 O O . HIS A 1 81 ? -14.491 -3.334 2.675 1.00 59.19 81 HIS A O 1
ATOM 641 N N . GLY A 1 82 ? -15.850 -5.045 3.202 1.00 61.00 82 GLY A N 1
ATOM 642 C CA . GLY A 1 82 ? -15.025 -6.071 2.561 1.00 61.00 82 GLY A CA 1
ATOM 643 C C . GLY A 1 82 ? -15.073 -6.001 1.030 1.00 61.00 82 GLY A C 1
ATOM 644 O O . GLY A 1 82 ? -14.051 -6.190 0.367 1.00 61.00 82 GLY A O 1
ATOM 645 N N . ARG A 1 83 ? -16.240 -5.672 0.458 1.00 59.69 83 ARG A N 1
ATOM 646 C CA . ARG A 1 83 ? -16.475 -5.633 -0.998 1.00 59.69 83 ARG A CA 1
ATOM 647 C C . ARG A 1 83 ? -15.978 -4.351 -1.695 1.00 59.69 83 ARG A C 1
ATOM 649 O O . ARG A 1 83 ? -15.154 -4.467 -2.5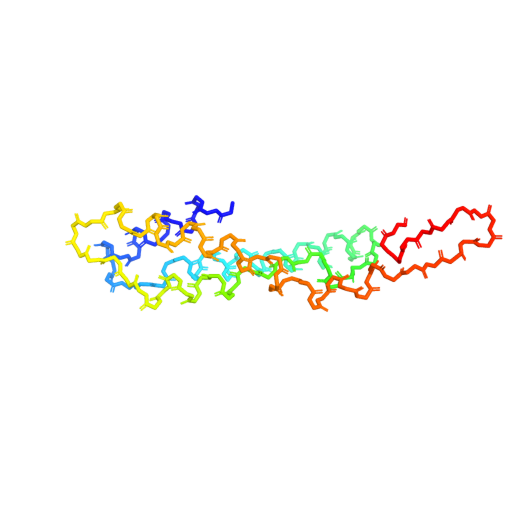95 1.00 59.69 83 ARG A O 1
ATOM 656 N N . PRO A 1 84 ? -16.385 -3.129 -1.312 1.00 62.78 84 PRO A N 1
ATOM 657 C CA . PRO A 1 84 ? -15.884 -1.917 -1.964 1.00 62.78 84 PRO A CA 1
ATOM 658 C C . PRO A 1 84 ? -14.424 -1.637 -1.609 1.00 62.78 84 PRO A C 1
ATOM 660 O O . PRO A 1 84 ? -13.680 -1.131 -2.443 1.00 62.78 84 PRO A O 1
ATOM 663 N N . GLY A 1 85 ? -13.969 -2.041 -0.418 1.00 65.88 85 GLY A N 1
ATOM 664 C CA . GLY A 1 85 ? -12.570 -1.879 -0.047 1.00 65.88 85 GLY A CA 1
ATOM 665 C C . GLY A 1 85 ? -11.609 -2.710 -0.903 1.00 65.88 85 GLY A C 1
ATOM 666 O O . GLY A 1 85 ? -10.509 -2.257 -1.206 1.00 65.88 85 GLY A O 1
ATOM 667 N N . SER A 1 86 ? -12.019 -3.901 -1.345 1.00 70.06 86 SER A N 1
ATOM 668 C CA . SER A 1 86 ? -11.243 -4.683 -2.316 1.00 70.06 86 SER A CA 1
ATOM 669 C C . SER A 1 86 ? -11.364 -4.125 -3.738 1.00 70.06 86 SER A C 1
ATOM 671 O O . SER A 1 86 ? -10.374 -4.119 -4.466 1.00 70.06 86 SER A O 1
ATOM 673 N N . LEU A 1 87 ? -12.522 -3.570 -4.111 1.00 77.56 87 LEU A N 1
ATOM 674 C CA . LEU A 1 87 ? -12.742 -2.952 -5.423 1.00 77.56 87 LEU A CA 1
ATOM 675 C C . LEU A 1 87 ? -11.883 -1.698 -5.650 1.00 77.56 87 LEU A C 1
ATOM 677 O O . LEU A 1 87 ? -11.359 -1.487 -6.739 1.00 77.56 87 LEU A O 1
ATOM 681 N N . LEU A 1 88 ? -11.698 -0.884 -4.608 1.00 79.69 88 LEU A N 1
ATOM 682 C CA . LEU A 1 88 ? -10.884 0.332 -4.665 1.00 79.69 88 LEU A CA 1
ATOM 683 C C . LEU A 1 88 ? -9.377 0.051 -4.698 1.00 79.69 88 LEU A C 1
ATOM 685 O O . LEU A 1 88 ? -8.599 0.971 -4.951 1.00 79.69 88 LEU A O 1
ATOM 689 N N . PHE A 1 89 ? -8.943 -1.193 -4.480 1.00 80.19 89 PHE A N 1
ATOM 690 C CA . PHE A 1 89 ? -7.525 -1.530 -4.436 1.00 80.19 89 PHE A CA 1
ATOM 691 C C . PHE A 1 89 ? -6.822 -1.281 -5.770 1.00 80.19 89 PHE A C 1
ATOM 693 O O . PHE A 1 89 ? -5.814 -0.579 -5.800 1.00 80.19 89 PHE A O 1
ATOM 700 N N . TYR A 1 90 ? -7.352 -1.796 -6.879 1.00 83.38 90 TYR A N 1
ATOM 701 C CA . TYR A 1 90 ? -6.699 -1.633 -8.179 1.00 83.38 90 TYR A CA 1
ATOM 702 C C . TYR A 1 90 ? -6.720 -0.177 -8.682 1.00 83.38 90 TYR A C 1
ATOM 704 O O . TYR A 1 90 ? -5.645 0.336 -8.988 1.00 83.38 90 TYR A O 1
ATOM 712 N N . PRO A 1 91 ? -7.853 0.556 -8.664 1.00 82.94 91 PRO A N 1
ATOM 713 C CA . PRO A 1 91 ? -7.878 1.965 -9.066 1.00 82.94 91 PRO A CA 1
ATOM 714 C C . PRO A 1 91 ? -6.952 2.857 -8.229 1.00 82.94 91 PRO A C 1
ATOM 716 O O . PRO A 1 91 ? -6.311 3.750 -8.772 1.00 82.94 91 PRO A O 1
ATOM 719 N N . SER A 1 92 ? -6.824 2.589 -6.922 1.00 82.62 92 SER A N 1
ATOM 720 C CA . SER A 1 92 ? -5.942 3.368 -6.036 1.00 82.62 92 SER A CA 1
ATOM 721 C C . SER A 1 92 ? -4.454 3.174 -6.344 1.00 82.62 92 SER A C 1
ATOM 723 O O . SER A 1 92 ? -3.646 4.045 -6.037 1.00 82.62 92 SER A O 1
ATOM 725 N N . ASN A 1 93 ? -4.080 2.033 -6.927 1.00 84.88 93 ASN A N 1
ATOM 726 C CA . ASN A 1 93 ? -2.693 1.709 -7.267 1.00 84.88 93 ASN A CA 1
ATOM 727 C C . ASN A 1 93 ? -2.387 1.912 -8.760 1.00 84.88 93 ASN A C 1
ATOM 729 O O . ASN A 1 93 ? -1.232 2.121 -9.126 1.00 84.88 93 ASN A O 1
ATOM 733 N N . GLY A 1 94 ? -3.412 1.895 -9.615 1.00 82.19 94 GLY A N 1
ATOM 734 C CA . GLY A 1 94 ? -3.288 1.948 -11.069 1.00 82.19 94 GLY A CA 1
ATOM 735 C C . GLY A 1 94 ? -2.514 3.165 -11.567 1.00 82.19 94 GLY A C 1
ATOM 736 O O . GLY A 1 94 ? -1.626 3.007 -12.395 1.00 82.19 94 GLY A O 1
ATOM 737 N N . THR A 1 95 ? -2.758 4.355 -11.010 1.00 82.12 95 THR A N 1
ATOM 738 C CA . THR A 1 95 ? -2.079 5.597 -11.430 1.00 82.12 95 THR A CA 1
ATOM 739 C C . THR A 1 95 ? -0.557 5.524 -11.300 1.00 82.12 95 THR A C 1
ATOM 741 O O . THR A 1 95 ? 0.162 6.078 -12.125 1.00 82.12 95 THR A O 1
ATOM 744 N N . TRP A 1 96 ? -0.056 4.819 -10.286 1.00 80.75 96 TRP A N 1
ATOM 745 C CA . TRP A 1 96 ? 1.378 4.715 -10.006 1.00 80.75 96 TRP A CA 1
ATOM 746 C C . TRP A 1 96 ? 2.017 3.504 -10.695 1.00 80.75 96 TRP A C 1
ATOM 748 O O . TRP A 1 96 ? 3.212 3.516 -10.974 1.00 80.75 96 TRP A O 1
ATOM 758 N N . LEU A 1 97 ? 1.223 2.469 -10.989 1.00 85.81 97 LEU A N 1
ATOM 759 C CA . LEU A 1 97 ? 1.660 1.258 -11.689 1.00 85.81 97 LEU A CA 1
ATOM 760 C C . LEU A 1 97 ? 1.629 1.406 -13.215 1.00 85.81 97 LEU A C 1
ATOM 762 O O . LEU A 1 97 ? 2.415 0.754 -13.899 1.00 85.81 97 LEU A O 1
ATOM 766 N N . ALA A 1 98 ? 0.744 2.244 -13.759 1.00 87.44 98 ALA A N 1
ATOM 767 C CA . ALA A 1 98 ? 0.518 2.370 -15.199 1.00 87.44 98 ALA A CA 1
ATOM 768 C C . ALA A 1 98 ? 1.783 2.691 -16.020 1.00 87.44 98 ALA A C 1
ATOM 770 O O . ALA A 1 98 ? 1.969 2.042 -17.049 1.00 87.44 98 ALA A O 1
ATOM 771 N N . PRO A 1 99 ? 2.695 3.590 -15.588 1.00 88.56 99 PRO A N 1
ATOM 772 C CA . PRO A 1 99 ? 3.927 3.851 -16.336 1.00 88.56 99 PRO A CA 1
ATOM 773 C C . PRO A 1 99 ? 4.801 2.606 -16.507 1.00 88.56 99 PRO A C 1
ATOM 775 O O . PRO A 1 99 ? 5.481 2.465 -17.514 1.00 88.56 99 PRO A O 1
ATOM 778 N N . PHE A 1 100 ? 4.748 1.672 -15.558 1.00 87.06 100 PHE A N 1
ATOM 779 C CA . PHE A 1 100 ? 5.553 0.452 -15.584 1.00 87.06 100 PHE A CA 1
ATOM 780 C C . PHE A 1 100 ? 4.964 -0.644 -16.479 1.00 87.06 100 PHE A C 1
ATOM 782 O O . PHE A 1 100 ? 5.653 -1.600 -16.807 1.00 87.06 100 PHE A O 1
ATOM 789 N N . HIS A 1 101 ? 3.715 -0.484 -16.925 1.00 89.81 101 HIS A N 1
ATOM 790 C CA . HIS A 1 101 ? 3.059 -1.389 -17.874 1.00 89.81 101 HIS A CA 1
ATOM 791 C C . HIS A 1 101 ? 3.258 -0.955 -19.336 1.00 89.81 101 HIS A C 1
ATOM 793 O O . HIS A 1 101 ? 2.687 -1.560 -20.244 1.00 89.81 101 HIS A O 1
ATOM 799 N N . LEU A 1 102 ? 4.040 0.102 -19.585 1.00 89.69 102 LEU A N 1
ATOM 800 C CA . LEU A 1 102 ? 4.385 0.520 -20.940 1.00 89.69 102 LEU A CA 1
ATOM 801 C C . LEU A 1 102 ? 5.277 -0.529 -21.601 1.00 89.69 102 LEU A C 1
ATOM 803 O O . LEU A 1 102 ? 6.215 -1.034 -20.988 1.00 89.69 102 LEU A O 1
ATOM 807 N N . ALA A 1 103 ? 4.981 -0.836 -22.862 1.00 89.25 103 ALA A N 1
ATOM 808 C CA . ALA A 1 103 ? 5.723 -1.821 -23.628 1.00 89.25 103 ALA A CA 1
ATOM 809 C C . ALA A 1 103 ? 7.031 -1.229 -24.171 1.00 89.25 103 ALA A C 1
ATOM 811 O O . ALA A 1 103 ? 7.044 -0.172 -24.804 1.00 89.25 103 ALA A O 1
ATOM 812 N N . VAL A 1 104 ? 8.122 -1.955 -23.965 1.00 89.31 104 VAL A N 1
ATOM 813 C CA . VAL A 1 104 ? 9.466 -1.661 -24.445 1.00 89.31 104 VAL A CA 1
ATOM 814 C C . VAL A 1 104 ? 9.932 -2.821 -25.313 1.00 89.31 104 VAL A C 1
ATOM 816 O O . VAL A 1 104 ? 9.835 -3.997 -24.959 1.00 89.31 104 VAL A O 1
ATOM 819 N N . LYS A 1 105 ? 10.451 -2.490 -26.495 1.00 87.25 105 LYS A N 1
ATOM 820 C CA . LYS A 1 105 ? 11.083 -3.480 -27.363 1.00 87.25 105 LYS A CA 1
ATOM 821 C C . LYS A 1 105 ? 12.518 -3.692 -26.895 1.00 87.25 105 LYS A C 1
ATOM 823 O O . LYS A 1 105 ? 13.342 -2.788 -27.036 1.00 87.25 105 LYS A O 1
ATOM 828 N N . HIS A 1 106 ? 12.818 -4.876 -26.366 1.00 81.62 106 HIS A N 1
ATOM 829 C CA . HIS A 1 106 ? 14.183 -5.214 -25.987 1.00 81.62 106 HIS A CA 1
ATOM 830 C C . HIS A 1 106 ? 15.076 -5.291 -27.247 1.00 81.62 106 HIS A C 1
ATOM 832 O O . HIS A 1 106 ? 14.654 -5.888 -28.243 1.00 81.62 106 HIS A O 1
ATOM 838 N N . PRO A 1 107 ? 16.304 -4.733 -27.243 1.00 80.31 107 PRO A N 1
ATOM 839 C CA . PRO A 1 107 ? 17.180 -4.707 -28.422 1.00 80.31 107 PRO A CA 1
ATOM 840 C C . PRO A 1 107 ? 17.493 -6.090 -29.012 1.00 80.31 107 PRO A C 1
ATOM 842 O O . PRO A 1 107 ? 17.760 -6.211 -30.204 1.00 80.31 107 PRO A O 1
ATOM 845 N N . THR A 1 108 ? 17.451 -7.133 -28.182 1.00 84.38 108 THR A N 1
ATOM 846 C CA . THR A 1 108 ? 17.819 -8.512 -28.543 1.00 84.38 108 THR A CA 1
ATOM 847 C C . THR A 1 108 ? 16.731 -9.544 -28.223 1.00 84.38 108 THR A C 1
ATOM 849 O O . THR A 1 108 ? 17.005 -10.740 -28.271 1.00 84.38 108 THR A O 1
ATOM 852 N N . GLY A 1 109 ? 15.511 -9.121 -27.863 1.00 80.62 109 GLY A N 1
ATOM 853 C CA . GLY A 1 109 ? 14.531 -10.009 -27.226 1.00 80.62 109 GLY A CA 1
ATOM 854 C C . GLY A 1 109 ? 13.054 -9.713 -27.522 1.00 80.62 109 GLY A C 1
ATOM 855 O O . GLY A 1 109 ? 12.743 -8.877 -28.376 1.00 80.62 109 GLY A O 1
ATOM 856 N N . PRO A 1 110 ? 12.139 -10.432 -26.840 1.00 86.44 110 PRO A N 1
ATOM 857 C CA . PRO A 1 110 ? 10.697 -10.240 -26.965 1.00 86.44 110 PRO A CA 1
ATOM 858 C C . PRO A 1 110 ? 10.247 -8.877 -26.413 1.00 86.44 110 PRO A C 1
ATOM 860 O O . PRO A 1 110 ? 11.016 -8.140 -25.795 1.00 86.44 110 PRO A O 1
ATOM 863 N N . LEU A 1 111 ? 8.983 -8.528 -26.665 1.00 89.31 111 LEU A N 1
ATOM 864 C CA . LEU A 1 111 ? 8.353 -7.351 -26.070 1.00 89.31 111 LEU A CA 1
ATOM 865 C C . LEU A 1 111 ? 8.250 -7.545 -24.551 1.00 89.31 111 LEU A C 1
ATOM 867 O O . LEU A 1 111 ? 7.735 -8.569 -24.106 1.00 89.31 111 LEU A O 1
ATOM 871 N N . MET A 1 112 ? 8.724 -6.567 -23.787 1.00 91.38 112 MET A N 1
ATOM 872 C CA . MET A 1 112 ? 8.740 -6.573 -22.321 1.00 91.38 112 MET A CA 1
ATOM 873 C C . MET A 1 112 ? 8.091 -5.283 -21.819 1.00 91.38 112 MET A C 1
ATOM 875 O O . MET A 1 112 ? 8.094 -4.278 -22.528 1.00 91.38 112 MET A O 1
ATOM 879 N N . SER A 1 113 ? 7.478 -5.288 -20.641 1.00 88.06 113 SER A N 1
ATOM 880 C CA . SER A 1 113 ? 7.061 -4.044 -19.989 1.00 88.06 113 SER A CA 1
ATOM 881 C C . SER A 1 113 ? 8.257 -3.372 -19.307 1.00 88.06 113 SER A C 1
ATOM 883 O O . SER A 1 113 ? 9.293 -3.994 -19.116 1.00 88.06 113 SER A O 1
ATOM 885 N N . ILE A 1 114 ? 8.138 -2.102 -18.913 1.00 86.38 114 ILE A N 1
ATOM 886 C CA . ILE A 1 114 ? 9.179 -1.432 -18.102 1.00 86.38 114 ILE A CA 1
ATOM 887 C C . ILE A 1 114 ? 9.392 -2.146 -16.749 1.00 86.38 114 ILE A C 1
ATOM 889 O O . ILE A 1 114 ? 10.434 -1.976 -16.121 1.00 86.38 114 ILE A O 1
ATOM 893 N N . ALA A 1 115 ? 8.402 -2.911 -16.282 1.00 84.06 115 ALA A N 1
ATOM 894 C CA . ALA A 1 115 ? 8.495 -3.701 -15.060 1.00 84.06 115 ALA A CA 1
ATOM 895 C C . ALA A 1 115 ? 9.231 -5.045 -15.219 1.00 84.06 115 ALA A C 1
ATOM 897 O O . ALA A 1 115 ? 9.608 -5.608 -14.190 1.00 84.06 115 ALA A O 1
ATOM 898 N N . ASP A 1 116 ? 9.371 -5.564 -16.445 1.00 83.06 116 ASP A N 1
ATOM 899 C CA . ASP A 1 116 ? 9.993 -6.867 -16.740 1.00 83.06 116 ASP A CA 1
ATOM 900 C C . ASP A 1 116 ? 11.511 -6.742 -16.943 1.00 83.06 116 ASP A C 1
ATOM 902 O O . ASP A 1 116 ? 12.235 -7.656 -16.485 1.00 83.06 116 ASP A O 1
#

pLDDT: mean 75.53, std 10.93, range [48.94, 91.38]